Protein AF-A0A845ATX2-F1 (afdb_monomer_lite)

Structure (mmCIF, N/CA/C/O backbone):
data_AF-A0A845ATX2-F1
#
_entry.id   AF-A0A845ATX2-F1
#
loop_
_atom_site.group_PDB
_atom_site.id
_atom_site.type_symbol
_atom_site.label_atom_id
_atom_site.label_alt_id
_atom_site.label_comp_id
_atom_site.label_asym_id
_atom_site.label_entity_id
_atom_site.label_seq_id
_atom_site.pdbx_PDB_ins_code
_atom_site.Cartn_x
_atom_site.Cartn_y
_atom_site.Cartn_z
_atom_site.occupancy
_atom_site.B_iso_or_equiv
_atom_site.auth_seq_id
_atom_site.auth_comp_id
_atom_site.auth_asym_id
_atom_site.auth_atom_id
_atom_site.pdbx_PDB_model_num
ATOM 1 N N . MET A 1 1 ? -26.361 28.604 11.951 1.00 41.09 1 MET A N 1
ATOM 2 C CA . MET A 1 1 ? -25.761 27.410 12.579 1.00 41.09 1 MET A CA 1
ATOM 3 C C . MET A 1 1 ? -24.514 27.055 11.791 1.00 41.09 1 MET A C 1
ATOM 5 O O . MET A 1 1 ? -24.635 26.728 10.621 1.00 41.09 1 MET A O 1
ATOM 9 N N . LEU A 1 2 ? -23.331 27.244 12.378 1.00 39.31 2 LEU A N 1
ATOM 10 C CA . LEU A 1 2 ? -22.051 26.940 11.737 1.00 39.31 2 LEU A CA 1
ATOM 11 C C . LEU A 1 2 ? -21.747 25.459 12.006 1.00 39.31 2 LEU A C 1
ATOM 13 O O . LEU A 1 2 ? -21.328 25.101 13.103 1.00 39.31 2 LEU A O 1
ATOM 17 N N . THR A 1 3 ? -22.039 24.583 11.050 1.00 43.59 3 THR A N 1
ATOM 18 C CA . THR A 1 3 ? -21.630 23.175 11.108 1.00 43.59 3 THR A CA 1
ATOM 19 C C . THR A 1 3 ? -20.137 23.091 10.820 1.00 43.59 3 THR A C 1
ATOM 21 O O . THR A 1 3 ? -19.705 23.137 9.670 1.00 43.59 3 THR A O 1
ATOM 24 N N . THR A 1 4 ? -19.339 22.999 11.877 1.00 46.19 4 THR A N 1
ATOM 25 C CA . THR A 1 4 ? -17.931 22.608 11.818 1.00 46.19 4 THR A CA 1
ATOM 26 C C . THR A 1 4 ? -17.845 21.173 11.297 1.00 46.19 4 THR A C 1
ATOM 28 O O . THR A 1 4 ? -18.070 20.215 12.033 1.00 46.19 4 THR A O 1
ATOM 31 N N . PHE A 1 5 ? -17.525 21.015 10.012 1.00 40.91 5 PHE A N 1
ATOM 32 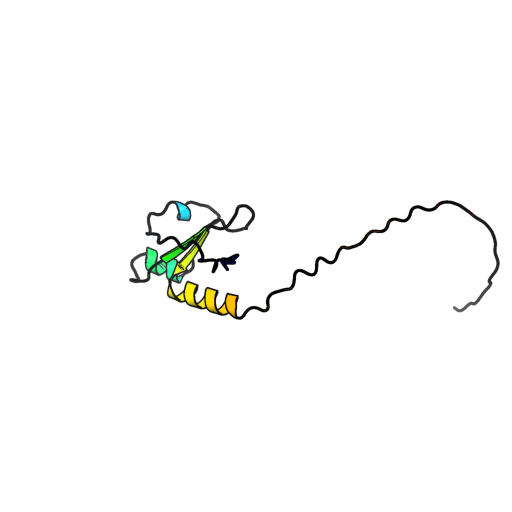C CA . PHE A 1 5 ? -17.103 19.733 9.454 1.00 40.91 5 PHE A CA 1
ATOM 33 C C . PHE A 1 5 ? -15.730 19.383 10.041 1.00 40.91 5 PHE A C 1
ATOM 35 O O . PHE A 1 5 ? -14.696 19.865 9.581 1.00 40.91 5 PHE A O 1
ATOM 42 N N . LEU A 1 6 ? -15.714 18.550 11.081 1.00 45.53 6 LEU A N 1
ATOM 43 C CA . LEU A 1 6 ? -14.529 17.776 11.438 1.00 45.53 6 LEU A CA 1
ATOM 44 C C . LEU A 1 6 ? -14.290 16.785 10.292 1.00 45.53 6 LEU A C 1
ATOM 46 O O . LEU A 1 6 ? -14.911 15.725 10.254 1.00 45.53 6 LEU A O 1
ATOM 50 N N . LEU A 1 7 ? -13.439 17.151 9.326 1.00 46.47 7 LEU A N 1
ATOM 51 C CA . LEU A 1 7 ? -12.913 16.205 8.343 1.00 46.47 7 LEU A CA 1
ATOM 52 C C . LEU A 1 7 ? -12.206 15.087 9.118 1.00 46.47 7 LEU A C 1
ATOM 54 O O . LEU A 1 7 ? -11.085 15.262 9.595 1.00 46.47 7 LEU A O 1
ATOM 58 N N . ALA A 1 8 ? -12.856 13.932 9.239 1.00 49.47 8 ALA A N 1
ATOM 59 C CA . ALA A 1 8 ? -12.142 12.684 9.421 1.00 49.47 8 ALA A CA 1
ATOM 60 C C . ALA A 1 8 ? -11.213 12.562 8.208 1.00 49.47 8 ALA A C 1
ATOM 62 O O . ALA A 1 8 ? -11.679 12.420 7.079 1.00 49.47 8 ALA A O 1
ATOM 63 N N . SER A 1 9 ? -9.910 12.738 8.413 1.00 54.88 9 SER A N 1
ATOM 64 C CA . SER A 1 9 ? -8.904 12.636 7.360 1.00 54.88 9 SER A CA 1
ATOM 65 C C . SER A 1 9 ? -8.843 11.188 6.876 1.00 54.88 9 SER A C 1
ATOM 67 O O . SER A 1 9 ? -8.056 10.390 7.385 1.00 54.88 9 SER A O 1
ATOM 69 N N . ALA A 1 10 ? -9.714 10.825 5.936 1.00 65.44 10 ALA A N 1
ATOM 70 C CA . ALA A 1 10 ? -9.619 9.565 5.225 1.00 65.44 10 ALA A CA 1
ATOM 71 C C . ALA A 1 10 ? -8.277 9.568 4.486 1.00 65.44 10 ALA A C 1
ATOM 73 O O . ALA A 1 10 ? -8.022 10.444 3.659 1.00 65.44 10 ALA A O 1
ATOM 74 N N . LEU A 1 11 ? -7.390 8.636 4.839 1.00 71.00 11 LEU A N 1
ATOM 75 C CA . LEU A 1 11 ? -6.140 8.451 4.111 1.00 71.00 11 LEU A CA 1
ATOM 76 C C . LEU A 1 11 ? -6.498 8.136 2.649 1.00 71.00 11 LEU A C 1
ATOM 78 O O . LEU A 1 11 ? -7.309 7.230 2.433 1.00 71.00 11 LEU A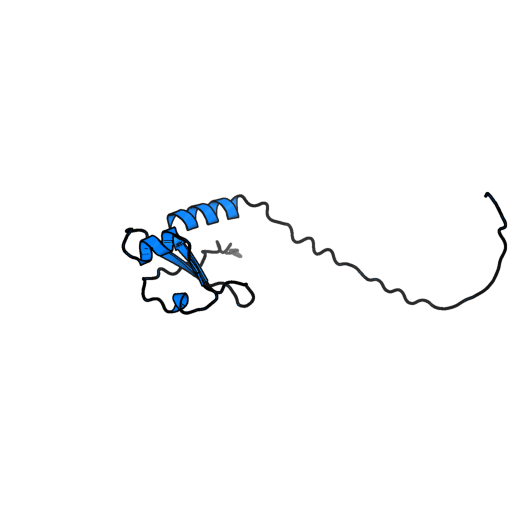 O 1
ATOM 82 N N . PRO A 1 12 ? -5.943 8.857 1.657 1.00 81.81 12 PRO A N 1
ATOM 83 C CA . PRO A 1 12 ? -6.194 8.579 0.248 1.00 81.81 12 PRO A CA 1
ATOM 84 C C . PRO A 1 12 ? -5.449 7.300 -0.153 1.00 81.81 12 PRO A C 1
ATOM 86 O O . PRO A 1 12 ? -4.361 7.344 -0.721 1.00 81.81 12 PRO A O 1
ATOM 89 N N . LEU A 1 13 ? -6.019 6.155 0.217 1.00 86.06 13 LEU A N 1
ATOM 90 C CA . LEU A 1 13 ? -5.515 4.838 -0.140 1.00 86.06 13 LEU A CA 1
ATOM 91 C C . LEU A 1 13 ? -6.004 4.476 -1.543 1.00 86.06 13 LEU A C 1
ATOM 93 O O . LEU A 1 13 ? -7.207 4.459 -1.799 1.00 86.06 13 LEU A O 1
ATOM 97 N N . VAL A 1 14 ? -5.068 4.169 -2.434 1.00 88.31 14 VAL A N 1
ATOM 98 C CA . VAL A 1 14 ? -5.329 3.754 -3.815 1.00 88.31 14 VAL A CA 1
ATOM 99 C C . VAL A 1 14 ? -5.035 2.268 -3.936 1.00 88.31 14 VAL A C 1
ATOM 101 O O . VAL A 1 14 ? -3.956 1.822 -3.554 1.00 88.31 14 VAL A O 1
ATOM 104 N N . GLN A 1 15 ? -5.987 1.492 -4.446 1.00 89.25 15 GLN A N 1
ATOM 105 C CA . GLN A 1 15 ? -5.740 0.092 -4.776 1.00 89.25 15 GLN A CA 1
ATOM 106 C C . GLN A 1 15 ? -4.851 0.006 -6.012 1.00 89.25 15 GLN A C 1
ATOM 108 O O . GLN A 1 15 ? -5.095 0.709 -6.991 1.00 89.25 15 GLN A O 1
ATOM 113 N N . VAL A 1 16 ? -3.834 -0.848 -5.944 1.00 90.00 16 VAL A N 1
ATOM 114 C CA . VAL A 1 16 ? -2.849 -1.019 -7.014 1.00 90.00 16 VAL A CA 1
ATOM 115 C C . VAL A 1 16 ? -2.733 -2.483 -7.412 1.00 90.00 16 VAL A C 1
ATOM 117 O O . VAL A 1 16 ? -2.972 -3.381 -6.601 1.00 90.00 16 VAL A O 1
ATOM 120 N N . ASP A 1 17 ? -2.353 -2.705 -8.662 1.00 89.00 17 ASP A N 1
ATOM 121 C CA . ASP A 1 17 ? -1.997 -4.009 -9.211 1.00 89.00 17 ASP A CA 1
ATOM 122 C C . ASP A 1 17 ? -0.486 -4.091 -9.459 1.00 89.00 17 ASP A C 1
ATOM 124 O O . ASP A 1 17 ? 0.217 -3.092 -9.342 1.00 89.00 17 ASP A O 1
ATOM 128 N N . ALA A 1 18 ? 0.019 -5.273 -9.819 1.00 86.94 18 ALA A N 1
ATOM 129 C CA . ALA A 1 18 ? 1.444 -5.525 -10.056 1.00 86.94 18 ALA A CA 1
ATOM 130 C C . ALA A 1 18 ? 2.073 -4.703 -11.199 1.00 86.94 18 ALA A C 1
ATOM 132 O O . ALA A 1 18 ? 3.296 -4.675 -11.319 1.00 86.94 18 ALA A O 1
ATOM 133 N N . THR A 1 19 ? 1.264 -4.054 -12.039 1.00 86.38 19 THR A N 1
ATOM 134 C CA . THR A 1 19 ? 1.711 -3.264 -13.196 1.00 86.38 19 THR A CA 1
ATOM 135 C C . THR A 1 19 ? 1.702 -1.758 -12.940 1.00 86.38 19 THR A C 1
ATOM 137 O O . THR A 1 19 ? 1.966 -0.975 -13.853 1.00 86.38 19 THR A O 1
ATOM 140 N N . ASP A 1 20 ? 1.419 -1.332 -11.708 1.00 87.56 20 ASP A N 1
ATOM 141 C CA . ASP A 1 20 ? 1.370 0.083 -11.365 1.00 87.56 20 ASP A CA 1
ATOM 142 C C . ASP A 1 20 ? 2.753 0.753 -11.491 1.00 87.56 20 ASP A C 1
ATOM 144 O O . ASP A 1 20 ? 3.747 0.343 -10.885 1.00 87.56 20 ASP A O 1
ATOM 148 N N . THR A 1 21 ? 2.796 1.855 -12.244 1.00 82.88 21 THR A N 1
ATOM 149 C CA . THR A 1 21 ? 4.000 2.672 -12.487 1.00 82.88 21 THR A CA 1
ATOM 150 C C . THR A 1 21 ? 4.659 3.217 -11.218 1.00 82.88 21 THR A C 1
ATOM 152 O O . THR A 1 21 ? 5.836 3.580 -11.237 1.00 82.88 21 THR A O 1
ATOM 155 N N . ARG A 1 22 ? 3.942 3.258 -10.086 1.00 80.38 22 ARG A N 1
ATOM 156 C CA . ARG A 1 22 ? 4.511 3.638 -8.786 1.00 80.38 22 ARG A CA 1
ATOM 157 C C . ARG A 1 22 ? 5.685 2.750 -8.391 1.00 80.38 22 ARG A C 1
ATOM 159 O O . ARG A 1 22 ? 6.565 3.218 -7.669 1.00 80.38 22 ARG A O 1
ATOM 166 N N . PHE A 1 23 ? 5.732 1.496 -8.835 1.00 82.69 23 PHE A N 1
ATOM 167 C CA . PHE A 1 23 ? 6.841 0.594 -8.512 1.00 82.69 23 PHE A CA 1
ATOM 168 C C . PHE A 1 23 ? 8.125 0.908 -9.284 1.00 82.69 23 PHE A C 1
ATOM 170 O O . PHE A 1 23 ? 9.213 0.618 -8.788 1.00 82.69 23 PHE A O 1
ATOM 177 N N . ASP A 1 24 ? 8.024 1.589 -10.426 1.00 82.38 24 ASP A N 1
ATOM 178 C CA . ASP A 1 24 ? 9.189 2.077 -11.173 1.00 82.38 24 ASP A CA 1
ATOM 179 C C . ASP A 1 24 ? 9.832 3.301 -10.497 1.00 82.38 24 ASP A C 1
ATOM 181 O O . ASP A 1 24 ? 10.977 3.684 -10.775 1.00 82.38 24 ASP A O 1
ATOM 185 N N . GLU A 1 25 ? 9.113 3.942 -9.574 1.00 78.19 25 GLU A N 1
ATOM 186 C CA . GLU A 1 25 ? 9.623 5.086 -8.845 1.00 78.19 25 GLU A CA 1
ATOM 187 C C . GLU A 1 25 ? 10.620 4.660 -7.758 1.00 78.19 25 GLU A C 1
ATOM 189 O O . GLU A 1 25 ? 10.284 3.968 -6.799 1.00 78.19 25 GLU A O 1
ATOM 194 N N . LYS A 1 26 ? 11.851 5.195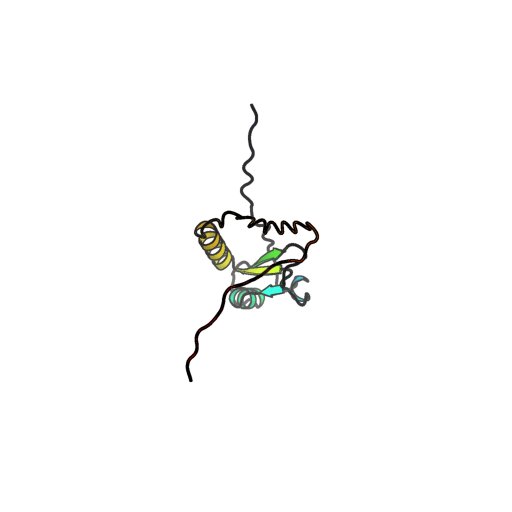 -7.824 1.00 72.00 26 LYS A N 1
ATOM 195 C CA . LYS A 1 26 ? 12.978 4.915 -6.896 1.00 72.00 26 LYS A CA 1
ATOM 196 C C . LYS A 1 26 ? 12.701 5.146 -5.398 1.00 72.00 26 LYS A C 1
ATOM 198 O O . LYS A 1 26 ? 13.608 5.011 -4.579 1.00 72.00 26 LYS A O 1
ATOM 203 N N . ARG A 1 27 ? 11.507 5.605 -5.028 1.00 82.75 27 ARG A N 1
ATOM 204 C CA . ARG A 1 27 ? 11.136 6.015 -3.670 1.00 82.75 27 ARG A CA 1
ATOM 205 C C . ARG A 1 27 ? 9.817 5.405 -3.207 1.00 82.75 27 ARG A C 1
ATOM 207 O O . ARG A 1 27 ? 9.258 5.893 -2.231 1.00 82.75 27 ARG A O 1
ATOM 214 N N . THR A 1 28 ? 9.327 4.353 -3.839 1.00 88.06 28 THR A N 1
ATOM 215 C CA . THR A 1 28 ? 8.149 3.636 -3.341 1.00 88.06 28 THR A CA 1
ATOM 216 C C . THR A 1 28 ? 8.570 2.616 -2.293 1.00 88.06 28 THR A C 1
ATOM 218 O O . THR A 1 28 ? 9.508 1.851 -2.494 1.00 88.06 28 THR A O 1
ATOM 221 N N . PHE A 1 29 ? 7.930 2.659 -1.127 1.00 90.31 29 PHE A N 1
ATOM 222 C CA . PHE A 1 29 ? 8.073 1.623 -0.113 1.00 90.31 29 PHE A CA 1
ATOM 223 C C . PHE A 1 29 ? 6.984 0.580 -0.335 1.00 90.31 29 PHE A C 1
ATOM 225 O O . PHE A 1 29 ? 5.805 0.926 -0.330 1.00 90.31 29 PHE A O 1
ATOM 232 N N . VAL A 1 30 ? 7.370 -0.684 -0.476 1.00 91.56 30 VAL A N 1
ATOM 233 C CA . VAL A 1 30 ? 6.448 -1.816 -0.575 1.00 91.56 30 VAL A CA 1
ATOM 234 C C . VAL A 1 30 ? 6.755 -2.761 0.582 1.00 91.56 30 VAL A C 1
ATOM 236 O O . VAL A 1 30 ? 7.910 -3.088 0.839 1.00 91.56 30 VAL A O 1
ATOM 239 N N . SER A 1 31 ? 5.735 -3.142 1.349 1.00 93.38 31 SER A N 1
ATOM 240 C CA . SER A 1 31 ? 5.905 -4.166 2.389 1.00 93.38 31 SER A CA 1
ATOM 241 C C . SER A 1 31 ? 6.131 -5.544 1.767 1.00 93.38 31 SER A C 1
ATOM 243 O O . SER A 1 31 ? 5.543 -5.851 0.735 1.00 93.38 31 SER A O 1
ATOM 245 N N . GLY A 1 32 ? 6.865 -6.431 2.446 1.00 92.25 32 GLY A N 1
ATOM 246 C CA . GLY A 1 32 ? 7.059 -7.803 1.955 1.00 92.25 32 GLY A CA 1
ATOM 247 C C . GLY A 1 32 ? 5.744 -8.564 1.732 1.00 92.25 32 GLY A C 1
ATOM 248 O O . GLY A 1 32 ? 5.631 -9.338 0.793 1.00 92.25 32 GLY A O 1
ATOM 249 N N . LYS A 1 33 ? 4.695 -8.292 2.526 1.00 91.94 33 LYS A N 1
ATOM 250 C CA . LYS A 1 33 ? 3.363 -8.878 2.290 1.00 91.94 33 LYS A CA 1
ATOM 251 C C . LYS A 1 33 ? 2.687 -8.333 1.040 1.00 91.94 33 LYS A C 1
ATOM 253 O O . LYS A 1 33 ? 1.965 -9.072 0.379 1.00 91.94 33 LYS A O 1
ATOM 258 N N . ALA A 1 34 ? 2.884 -7.050 0.747 1.00 91.19 34 ALA A N 1
ATOM 259 C CA . ALA A 1 34 ? 2.410 -6.466 -0.495 1.00 91.19 34 ALA A CA 1
ATOM 260 C C . ALA A 1 34 ? 3.187 -7.030 -1.689 1.00 91.19 34 ALA A C 1
ATOM 262 O O . ALA A 1 34 ? 2.557 -7.347 -2.684 1.00 91.19 34 ALA A O 1
ATOM 263 N N . GLU A 1 35 ? 4.499 -7.251 -1.579 1.00 91.38 35 GLU A N 1
ATOM 264 C CA . GLU A 1 35 ? 5.284 -7.920 -2.629 1.00 91.38 35 GLU A CA 1
ATOM 265 C C . GLU A 1 35 ? 4.750 -9.329 -2.923 1.00 91.38 35 GLU A C 1
ATOM 267 O O . GLU A 1 35 ? 4.489 -9.649 -4.079 1.00 91.38 35 GLU A O 1
ATOM 272 N N . THR A 1 36 ? 4.489 -10.140 -1.890 1.00 91.88 36 THR A N 1
ATOM 273 C CA . THR A 1 36 ? 3.885 -11.478 -2.043 1.00 91.88 36 THR A CA 1
ATOM 274 C C . THR A 1 36 ? 2.506 -11.418 -2.712 1.00 91.88 36 THR A C 1
ATOM 276 O O . THR A 1 36 ? 2.187 -12.240 -3.568 1.00 91.88 36 THR A O 1
ATOM 279 N N . ALA A 1 37 ? 1.681 -10.433 -2.352 1.00 90.81 37 ALA A N 1
ATOM 280 C CA . ALA A 1 37 ? 0.367 -10.249 -2.962 1.00 90.81 37 ALA A CA 1
ATOM 281 C C . ALA A 1 37 ? 0.456 -9.797 -4.431 1.00 90.81 37 ALA A C 1
ATOM 283 O O . ALA A 1 37 ? -0.255 -10.323 -5.282 1.00 90.81 37 ALA A O 1
ATOM 284 N N . LEU A 1 38 ? 1.374 -8.880 -4.753 1.00 90.31 38 LEU A N 1
ATOM 285 C CA . LEU A 1 38 ? 1.627 -8.426 -6.126 1.00 90.31 38 LEU A CA 1
ATOM 286 C C . LEU A 1 38 ? 2.235 -9.536 -6.995 1.00 90.31 38 LEU A C 1
ATOM 288 O O . LEU A 1 38 ? 1.968 -9.583 -8.192 1.00 90.31 38 LEU A O 1
ATOM 292 N N . ALA A 1 39 ? 2.994 -10.460 -6.403 1.00 91.06 39 ALA A N 1
ATOM 293 C CA . ALA A 1 39 ? 3.500 -11.654 -7.080 1.00 91.06 39 ALA A CA 1
ATOM 294 C C . ALA A 1 39 ? 2.407 -12.704 -7.376 1.00 91.06 39 ALA A C 1
ATOM 296 O O . ALA A 1 39 ? 2.687 -13.712 -8.023 1.00 91.06 39 ALA A O 1
ATOM 297 N N . GLY A 1 40 ? 1.166 -12.489 -6.918 1.00 87.94 40 GLY A N 1
ATOM 298 C CA . GLY A 1 40 ? 0.061 -13.436 -7.084 1.00 87.94 40 GLY A CA 1
ATOM 299 C C . GLY A 1 40 ? 0.128 -14.637 -6.138 1.00 87.94 40 GLY A C 1
ATOM 300 O O . GLY A 1 40 ? -0.614 -15.600 -6.312 1.00 87.94 40 GLY A O 1
ATOM 301 N N . GLU A 1 41 ? 0.995 -14.595 -5.125 1.00 87.38 41 GLU A N 1
ATOM 302 C CA . GLU A 1 41 ? 1.119 -15.648 -4.109 1.00 87.38 41 GLU A CA 1
ATOM 303 C C . GLU A 1 41 ? 0.110 -15.469 -2.957 1.00 87.38 41 GLU A C 1
ATOM 305 O O . GLU A 1 41 ? 0.010 -16.310 -2.062 1.00 87.38 41 GLU A O 1
ATOM 310 N N . SER A 1 42 ? -0.649 -14.367 -2.954 1.00 86.31 42 SER A N 1
ATOM 311 C CA . SER A 1 42 ? -1.686 -14.080 -1.964 1.00 86.31 42 SER A CA 1
ATOM 312 C C . SER A 1 42 ? -2.814 -13.234 -2.555 1.00 86.31 42 SER A C 1
ATOM 314 O O . SER A 1 42 ? -2.552 -12.246 -3.231 1.00 86.31 42 SER A O 1
ATOM 316 N N . ASP A 1 43 ? -4.063 -13.539 -2.189 1.00 85.94 43 ASP A N 1
ATOM 317 C CA . ASP A 1 43 ? -5.261 -12.760 -2.561 1.00 85.94 43 ASP A CA 1
ATOM 318 C C . ASP A 1 43 ? -5.419 -11.448 -1.761 1.00 85.94 43 ASP A C 1
ATOM 320 O O . ASP A 1 43 ? -6.517 -10.903 -1.614 1.00 85.94 43 ASP A O 1
ATOM 324 N N . ALA A 1 44 ? -4.344 -10.951 -1.147 1.00 89.25 44 ALA A N 1
ATOM 325 C CA . ALA A 1 44 ? -4.412 -9.774 -0.297 1.00 89.25 44 ALA A CA 1
ATOM 326 C C . ALA A 1 44 ? -4.478 -8.484 -1.127 1.00 89.25 44 ALA A C 1
ATOM 328 O O . ALA A 1 44 ? -3.627 -8.212 -1.966 1.00 89.25 44 ALA A O 1
ATOM 329 N N . GLU A 1 45 ? -5.452 -7.627 -0.823 1.00 89.69 45 GLU A N 1
ATOM 330 C CA . GLU A 1 45 ? -5.552 -6.301 -1.439 1.00 89.69 45 GLU A CA 1
ATOM 331 C C . GLU A 1 45 ? -4.374 -5.410 -1.016 1.00 89.69 45 GLU A C 1
ATOM 333 O O . GLU A 1 45 ? -4.179 -5.144 0.182 1.00 89.69 45 GLU A O 1
ATOM 338 N N . VAL A 1 46 ? -3.626 -4.916 -2.006 1.00 92.75 46 VAL A N 1
ATOM 339 C CA . VAL A 1 46 ? -2.543 -3.945 -1.827 1.00 92.75 46 VAL A CA 1
ATOM 340 C C . VAL A 1 46 ? -3.074 -2.535 -2.044 1.00 92.75 46 VAL A C 1
ATOM 342 O O . VAL A 1 46 ? -3.715 -2.229 -3.049 1.00 92.75 46 VAL A O 1
ATOM 345 N N . LEU A 1 47 ? -2.801 -1.673 -1.070 1.00 93.25 47 LEU A N 1
ATOM 346 C CA . LEU A 1 47 ? -3.226 -0.282 -1.051 1.00 93.25 47 LEU A CA 1
ATOM 347 C C . LEU A 1 47 ? -1.996 0.611 -0.880 1.00 93.25 47 LEU A C 1
ATOM 349 O O . LEU A 1 47 ? -1.198 0.401 0.040 1.00 93.25 47 LEU A O 1
ATOM 353 N N . CYS A 1 48 ? -1.868 1.631 -1.721 1.00 92.38 48 CYS A N 1
ATOM 354 C CA . CYS A 1 48 ? -0.802 2.620 -1.659 1.00 92.38 48 CYS A CA 1
ATOM 355 C C . CYS A 1 48 ? -1.310 3.969 -1.149 1.00 92.38 48 CYS A C 1
ATOM 357 O O . CYS A 1 48 ? -2.388 4.426 -1.521 1.00 92.38 48 CYS A O 1
ATOM 359 N N . LEU A 1 49 ? -0.503 4.618 -0.316 1.00 89.94 49 LEU A N 1
ATOM 360 C CA . LEU A 1 49 ? -0.659 6.007 0.091 1.00 89.94 49 LEU A CA 1
ATOM 361 C C . LEU A 1 49 ? 0.422 6.841 -0.589 1.00 89.94 49 LEU A C 1
ATOM 363 O O . LEU A 1 49 ? 1.608 6.639 -0.317 1.00 89.94 49 LEU A O 1
ATOM 367 N N . ASP A 1 50 ? 0.014 7.801 -1.411 1.00 87.50 50 ASP A N 1
ATOM 368 C CA . ASP A 1 50 ? 0.923 8.777 -2.008 1.00 87.50 50 ASP A CA 1
ATOM 369 C C . ASP A 1 50 ? 1.205 9.899 -0.991 1.00 87.50 50 ASP A C 1
ATOM 371 O O . ASP A 1 50 ? 0.294 10.542 -0.462 1.00 87.50 50 ASP A O 1
ATOM 375 N N . MET A 1 51 ? 2.480 10.105 -0.665 1.00 81.25 51 MET A N 1
ATOM 376 C CA . MET A 1 51 ? 2.923 11.108 0.301 1.00 81.25 51 MET A CA 1
ATOM 377 C C . MET A 1 51 ? 3.236 12.442 -0.378 1.00 81.25 51 MET A C 1
ATOM 379 O O . MET A 1 51 ? 3.652 12.510 -1.534 1.00 81.25 51 MET A O 1
ATOM 383 N N . LEU A 1 52 ? 3.052 13.528 0.379 1.00 74.06 52 LEU A N 1
ATOM 384 C CA . LEU A 1 52 ? 3.340 14.883 -0.081 1.00 74.06 52 LEU A CA 1
ATOM 385 C C . LEU A 1 52 ? 4.823 15.053 -0.466 1.00 74.06 52 LEU A C 1
ATOM 387 O O . LEU A 1 52 ? 5.705 14.428 0.133 1.00 74.06 52 LEU A O 1
ATOM 391 N N . PRO A 1 53 ? 5.128 15.950 -1.420 1.00 62.66 53 PRO A N 1
ATOM 392 C CA . PRO A 1 53 ? 6.501 16.243 -1.813 1.00 62.66 53 PRO A CA 1
ATOM 393 C C . PRO A 1 53 ? 7.343 16.681 -0.602 1.00 62.66 53 PRO A C 1
ATOM 395 O O . PRO A 1 53 ? 6.998 17.629 0.098 1.00 62.66 53 PRO A O 1
ATOM 398 N N . GLY A 1 54 ? 8.458 15.983 -0.362 1.00 62.59 54 GLY A N 1
ATOM 399 C CA . GLY A 1 54 ? 9.395 16.260 0.739 1.00 62.59 54 GLY A CA 1
ATOM 400 C C . GLY A 1 54 ? 9.729 15.051 1.620 1.00 62.59 54 GLY A C 1
ATOM 401 O O . GLY A 1 54 ? 10.730 15.074 2.336 1.00 62.59 54 GLY A O 1
ATOM 402 N N . THR A 1 55 ? 8.956 13.967 1.546 1.00 64.50 55 THR A N 1
ATOM 403 C CA . THR A 1 55 ? 9.249 12.710 2.251 1.00 64.50 55 THR A CA 1
ATOM 404 C C . THR A 1 55 ? 10.298 11.860 1.518 1.00 64.50 55 THR A C 1
ATOM 406 O O . THR A 1 55 ? 10.494 11.963 0.304 1.00 64.50 55 THR A O 1
ATOM 409 N N . ARG A 1 56 ? 11.020 11.002 2.262 1.00 67.88 56 ARG A N 1
ATOM 410 C CA . ARG A 1 56 ? 12.031 10.088 1.683 1.00 67.88 56 ARG A CA 1
ATOM 411 C C . ARG A 1 56 ? 11.416 9.091 0.701 1.00 67.88 56 ARG A C 1
ATOM 413 O O . ARG A 1 56 ? 12.056 8.774 -0.296 1.00 67.88 56 ARG A O 1
ATOM 420 N N . HIS A 1 57 ? 10.188 8.656 0.975 1.00 67.31 57 HIS A N 1
ATOM 421 C CA . HIS A 1 57 ? 9.388 7.832 0.079 1.00 67.31 57 HIS A CA 1
ATOM 422 C C . HIS A 1 57 ? 8.317 8.681 -0.606 1.00 67.31 57 HIS A C 1
ATOM 424 O O . HIS A 1 57 ? 7.840 9.647 -0.014 1.00 67.31 57 HIS A O 1
ATOM 430 N N . LYS A 1 58 ? 7.965 8.342 -1.843 1.00 83.31 58 LYS A N 1
ATOM 431 C CA . LYS A 1 58 ? 6.876 8.991 -2.579 1.00 83.31 58 LYS A CA 1
ATOM 432 C C . LYS A 1 58 ? 5.545 8.285 -2.357 1.00 83.31 58 LYS A C 1
ATOM 434 O O . LYS A 1 58 ? 4.544 8.963 -2.181 1.00 83.31 58 LYS A O 1
ATOM 439 N N . SER A 1 59 ? 5.572 6.961 -2.245 1.00 88.75 59 SER A N 1
ATOM 440 C CA . SER A 1 59 ? 4.382 6.154 -1.985 1.00 88.75 59 SER A CA 1
ATOM 441 C C . SER A 1 59 ? 4.700 5.049 -0.980 1.00 88.75 59 SER A C 1
ATOM 443 O O . SER A 1 59 ? 5.829 4.554 -0.931 1.00 88.75 59 SER A O 1
ATOM 445 N N . ILE A 1 60 ? 3.727 4.688 -0.148 1.00 90.81 60 ILE A N 1
ATOM 446 C CA . ILE A 1 60 ? 3.808 3.573 0.805 1.00 90.81 60 ILE A CA 1
ATOM 447 C C . ILE A 1 60 ? 2.717 2.576 0.442 1.00 90.81 60 ILE A C 1
ATOM 449 O O . ILE A 1 60 ? 1.544 2.912 0.542 1.00 90.81 60 ILE A O 1
ATOM 453 N N . CYS A 1 61 ? 3.094 1.359 0.071 1.00 92.50 61 CYS A N 1
ATOM 454 C CA . CYS A 1 61 ? 2.197 0.298 -0.367 1.00 92.50 61 CYS A CA 1
ATOM 455 C C . CYS A 1 61 ? 2.190 -0.851 0.646 1.00 92.50 61 CYS A C 1
ATOM 457 O O . CYS A 1 61 ? 3.197 -1.533 0.859 1.00 92.50 61 CYS A O 1
ATOM 459 N N . LEU A 1 62 ? 1.039 -1.055 1.283 1.00 94.38 62 LEU A N 1
ATOM 460 C CA . LEU A 1 62 ? 0.820 -2.083 2.300 1.00 94.38 62 LEU A CA 1
ATOM 461 C C . LEU A 1 62 ? -0.420 -2.900 1.956 1.00 94.38 62 LEU A C 1
ATOM 463 O O . LEU A 1 62 ? -1.334 -2.420 1.282 1.00 94.38 62 LEU A O 1
ATOM 467 N N . VAL A 1 63 ? -0.502 -4.112 2.495 1.00 94.88 63 VAL A N 1
ATOM 468 C CA . VAL A 1 63 ? -1.756 -4.871 2.438 1.00 94.88 63 VAL A CA 1
ATOM 469 C C . VAL A 1 63 ? -2.792 -4.277 3.394 1.00 94.88 63 VAL A C 1
ATOM 471 O O . VAL A 1 63 ? -2.460 -3.696 4.432 1.00 94.88 63 VAL A O 1
ATOM 474 N N . ARG A 1 64 ? -4.081 -4.481 3.108 1.00 90.00 64 ARG A N 1
ATOM 475 C CA . ARG A 1 64 ? -5.196 -3.965 3.929 1.00 90.00 64 ARG A CA 1
ATOM 476 C C . ARG A 1 64 ? -5.075 -4.265 5.431 1.00 90.00 64 ARG A C 1
ATOM 478 O O . ARG A 1 64 ? -5.419 -3.432 6.272 1.00 90.00 64 ARG A O 1
ATOM 485 N N . SER A 1 65 ? -4.565 -5.447 5.786 1.00 90.56 65 SER A N 1
ATOM 486 C CA . SER A 1 65 ? -4.370 -5.846 7.189 1.00 90.56 65 SER A CA 1
ATOM 487 C C . SER A 1 65 ? -3.298 -5.020 7.914 1.00 90.56 65 SER A C 1
ATOM 489 O O . SER A 1 65 ? -3.416 -4.774 9.115 1.00 90.56 65 SER A O 1
ATOM 491 N N . GLU A 1 66 ? -2.277 -4.560 7.196 1.00 93.19 66 GLU A N 1
ATOM 492 C CA . GLU A 1 66 ? -1.208 -3.717 7.729 1.00 93.19 66 GL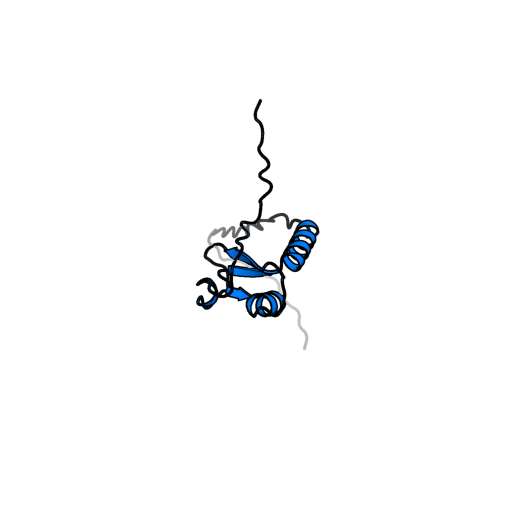U A CA 1
ATOM 493 C C . GLU A 1 66 ? -1.653 -2.265 7.838 1.00 93.19 66 GLU A C 1
ATOM 495 O O . GLU A 1 66 ? -1.386 -1.639 8.862 1.00 93.19 66 GLU A O 1
ATOM 500 N N . TRP A 1 67 ? -2.432 -1.765 6.874 1.00 91.56 67 TRP A N 1
ATOM 501 C CA . TRP A 1 67 ? -3.076 -0.456 6.997 1.00 91.56 67 TRP A CA 1
ATOM 502 C C . TRP A 1 67 ? -3.955 -0.360 8.237 1.00 91.56 67 TRP A C 1
ATOM 504 O O . TRP A 1 67 ? -3.867 0.617 8.976 1.00 91.56 67 TRP A O 1
ATOM 514 N N . LYS A 1 68 ? -4.741 -1.403 8.533 1.00 90.19 68 LYS A N 1
ATOM 515 C CA . LYS A 1 68 ? -5.550 -1.444 9.757 1.00 90.19 68 LYS A CA 1
ATOM 516 C C . LYS A 1 68 ? -4.684 -1.306 11.013 1.00 90.19 68 LYS A C 1
ATOM 518 O O . LYS A 1 68 ? -5.037 -0.549 11.911 1.00 90.19 68 LYS A O 1
ATOM 523 N N . LYS A 1 69 ? -3.536 -1.991 11.061 1.00 90.31 69 LYS A N 1
ATOM 524 C CA . LYS A 1 69 ? -2.584 -1.868 12.176 1.00 90.31 69 LYS A CA 1
ATOM 525 C C . LYS A 1 69 ? -1.977 -0.468 12.245 1.00 90.31 69 LYS A C 1
ATOM 527 O O . LYS A 1 69 ? -1.970 0.129 13.317 1.00 90.31 69 LYS A O 1
ATOM 532 N N . ALA A 1 70 ? -1.532 0.077 11.116 1.00 87.00 70 ALA A N 1
ATOM 533 C CA . ALA A 1 70 ? -0.954 1.414 11.041 1.00 87.00 70 ALA A CA 1
ATOM 534 C C . ALA A 1 70 ? -1.935 2.488 11.538 1.00 87.00 70 ALA A C 1
ATOM 536 O O . ALA A 1 70 ? -1.551 3.334 12.341 1.00 87.00 70 ALA A O 1
ATOM 537 N N . VAL A 1 71 ? -3.211 2.399 11.147 1.00 85.69 71 VAL A N 1
ATOM 538 C CA . VAL A 1 71 ? -4.273 3.295 11.632 1.00 85.69 71 VAL A CA 1
ATOM 539 C C . VAL A 1 71 ? -4.455 3.154 13.141 1.00 85.69 71 VAL A C 1
ATOM 541 O O . VAL A 1 71 ? -4.399 4.157 13.845 1.00 85.69 71 VAL A O 1
ATOM 544 N N . THR A 1 72 ? -4.567 1.928 13.668 1.00 87.19 72 THR A N 1
ATOM 545 C CA . THR A 1 72 ? -4.716 1.734 15.124 1.00 87.19 72 THR A CA 1
ATOM 546 C C . THR A 1 72 ? -3.524 2.269 15.922 1.00 87.19 72 THR A C 1
ATOM 548 O O . THR A 1 72 ? -3.702 2.826 17.001 1.00 87.19 72 THR A O 1
ATOM 551 N N . MET A 1 73 ? -2.302 2.148 15.390 1.00 84.94 73 MET A N 1
ATOM 552 C CA . MET A 1 73 ? -1.104 2.694 16.033 1.00 84.94 73 MET A CA 1
ATOM 553 C C . MET A 1 73 ? -1.062 4.222 15.953 1.00 84.94 73 MET A C 1
ATOM 555 O O . MET A 1 73 ? -0.655 4.865 16.916 1.00 84.94 73 MET A O 1
ATOM 559 N N . ALA A 1 74 ? -1.503 4.808 14.837 1.00 81.88 74 ALA A N 1
ATOM 560 C CA . ALA A 1 74 ? -1.590 6.256 14.675 1.00 81.88 74 ALA A CA 1
ATOM 561 C C . ALA A 1 74 ? -2.644 6.878 15.605 1.00 81.88 74 ALA A C 1
ATOM 563 O O . ALA A 1 74 ? -2.403 7.936 16.180 1.00 81.88 74 ALA A O 1
ATOM 564 N N . GLU A 1 75 ? -3.783 6.212 15.798 1.00 80.06 75 GLU A N 1
ATOM 565 C CA . GLU A 1 75 ? -4.824 6.642 16.739 1.00 80.06 75 GLU A CA 1
ATOM 566 C C . GLU A 1 75 ? -4.371 6.541 18.200 1.00 80.06 75 GLU A C 1
ATOM 568 O O . GLU A 1 75 ? -4.710 7.401 19.013 1.00 80.06 75 GLU A O 1
ATOM 573 N N . ALA A 1 76 ? -3.581 5.516 18.530 1.00 80.00 76 ALA A N 1
ATOM 574 C CA . ALA A 1 76 ? -3.017 5.327 19.864 1.00 80.00 76 ALA A CA 1
ATOM 575 C C . ALA A 1 76 ? -1.819 6.250 20.160 1.00 80.00 76 ALA A C 1
ATOM 577 O O . ALA A 1 76 ? -1.415 6.381 21.318 1.00 80.00 76 ALA A O 1
ATOM 578 N N . ALA A 1 77 ? -1.229 6.881 19.139 1.00 73.25 77 ALA A N 1
ATOM 579 C CA . ALA A 1 77 ? -0.075 7.745 19.322 1.00 73.25 77 ALA A CA 1
ATOM 580 C C . ALA A 1 77 ? -0.470 9.023 20.089 1.00 73.25 77 ALA A C 1
ATOM 582 O O . ALA A 1 77 ? -1.452 9.689 19.737 1.00 73.25 77 ALA A O 1
ATOM 583 N N . PRO A 1 78 ? 0.294 9.424 21.124 1.00 65.00 78 PRO A N 1
ATOM 584 C CA . PRO A 1 78 ? 0.042 10.680 21.806 1.00 65.00 78 PRO A CA 1
ATOM 585 C C . PRO A 1 78 ? 0.201 11.821 20.801 1.00 65.00 78 PRO A C 1
ATOM 587 O O . PRO A 1 78 ? 1.248 11.965 20.169 1.00 65.00 78 PRO A O 1
ATOM 590 N N . LYS A 1 79 ? -0.843 12.645 20.655 1.00 62.94 79 LYS A N 1
ATOM 591 C CA . LYS A 1 79 ? -0.782 13.871 19.855 1.00 62.94 79 LYS A CA 1
ATOM 592 C C . LYS A 1 79 ? 0.316 14.749 20.446 1.00 62.94 79 LYS A C 1
ATOM 594 O O . LYS A 1 79 ? 0.101 15.398 21.470 1.00 62.94 79 LYS A O 1
ATOM 599 N N . LEU A 1 80 ? 1.493 14.756 19.822 1.00 56.31 80 LEU A N 1
ATOM 600 C CA . LEU A 1 80 ? 2.540 15.722 20.118 1.00 56.31 80 LEU A CA 1
ATOM 601 C C . LEU A 1 80 ? 1.909 17.102 19.920 1.00 56.31 80 LEU A C 1
ATOM 603 O O . LEU A 1 80 ? 1.648 17.524 18.794 1.00 56.31 80 LEU A O 1
ATOM 607 N N . ARG A 1 81 ? 1.589 17.796 21.021 1.00 47.91 81 ARG A N 1
ATOM 608 C CA . ARG A 1 81 ? 1.301 19.228 20.954 1.00 47.91 81 ARG A CA 1
ATOM 609 C C . ARG A 1 81 ? 2.545 19.833 20.327 1.00 47.91 81 ARG A C 1
ATOM 611 O O . ARG A 1 81 ? 3.623 19.702 20.901 1.00 47.91 81 ARG A O 1
ATOM 618 N N . ASN A 1 82 ? 2.387 20.458 19.163 1.00 52.38 82 ASN A N 1
ATOM 619 C CA . ASN A 1 82 ? 3.387 21.339 18.581 1.00 52.38 82 ASN A CA 1
ATOM 620 C C . ASN A 1 82 ? 3.721 22.417 19.621 1.00 52.38 82 ASN A C 1
ATOM 622 O O . ASN A 1 82 ? 3.101 23.477 19.663 1.00 52.38 82 ASN A O 1
ATOM 626 N N . SER A 1 83 ? 4.678 22.132 20.502 1.00 46.78 83 SER A N 1
ATOM 627 C CA . SER A 1 83 ? 5.420 23.159 21.201 1.00 46.78 83 SER A CA 1
ATOM 628 C C . SER A 1 83 ? 6.343 23.724 20.140 1.00 46.78 83 SER A C 1
ATOM 630 O O . SER A 1 83 ? 7.435 23.219 19.896 1.00 46.78 83 SER A O 1
ATOM 632 N N . SER A 1 84 ? 5.860 24.747 19.441 1.00 51.91 84 SER A N 1
ATOM 633 C CA . SER A 1 84 ? 6.744 25.738 18.861 1.00 51.91 84 SER A CA 1
ATOM 634 C C . SER A 1 84 ? 7.560 26.306 20.022 1.00 51.91 84 SER A C 1
ATOM 636 O O . SER A 1 84 ? 7.159 27.283 20.658 1.00 51.91 84 SER A O 1
ATOM 638 N N . GLN A 1 85 ? 8.679 25.662 20.351 1.00 51.78 85 GLN A N 1
ATOM 639 C CA . GLN A 1 85 ? 9.765 26.321 21.049 1.00 51.78 85 GLN A CA 1
ATOM 640 C C . GLN A 1 85 ? 10.269 27.384 20.080 1.00 51.78 85 GLN A C 1
ATOM 642 O O . GLN A 1 85 ? 11.144 27.158 19.250 1.00 51.78 85 GLN A O 1
ATOM 647 N N . ILE A 1 86 ? 9.615 28.542 20.147 1.00 49.66 86 ILE A N 1
ATOM 648 C CA . ILE A 1 86 ? 10.134 29.804 19.659 1.00 49.66 86 ILE A CA 1
ATOM 649 C C . ILE A 1 86 ? 11.439 29.984 20.430 1.00 49.66 86 ILE A C 1
ATOM 651 O O . ILE A 1 86 ? 11.430 30.398 21.590 1.00 49.66 86 ILE A O 1
ATOM 655 N N . TYR A 1 87 ? 12.560 29.598 19.823 1.00 41.97 87 TYR A N 1
ATOM 656 C CA . TYR A 1 87 ? 13.868 29.981 20.325 1.00 41.97 87 TYR A CA 1
ATOM 657 C C . TYR A 1 87 ? 13.988 31.475 20.041 1.00 41.97 87 TYR A C 1
ATOM 659 O O . TYR A 1 87 ? 14.348 31.909 18.947 1.00 41.97 87 TYR A O 1
ATOM 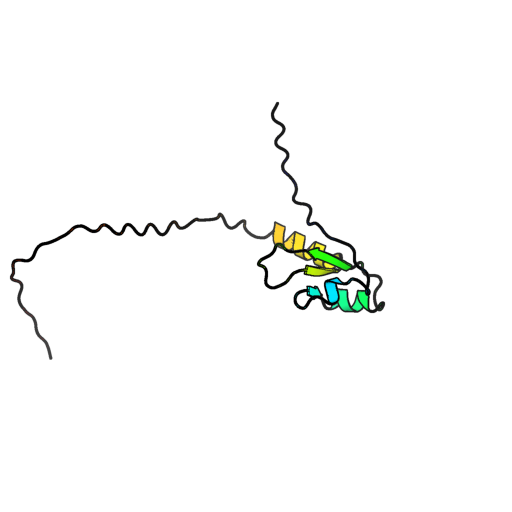667 N N . ASN A 1 88 ? 13.533 32.262 21.010 1.00 41.12 88 ASN A N 1
ATOM 668 C CA . ASN A 1 88 ? 13.557 33.709 20.976 1.00 41.12 88 ASN A CA 1
ATOM 669 C C . ASN A 1 88 ? 15.027 34.122 21.111 1.00 41.12 88 ASN A C 1
ATOM 671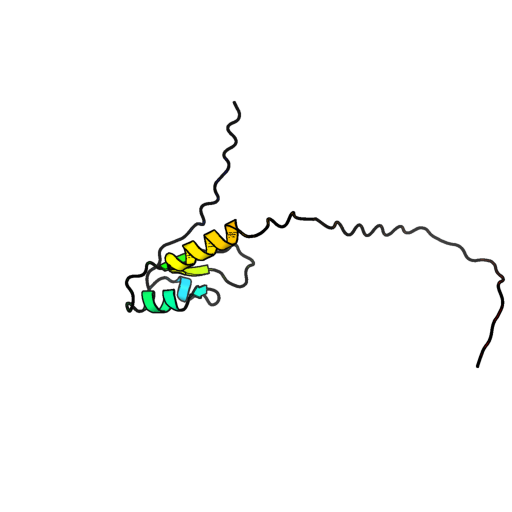 O O . ASN A 1 88 ? 15.535 34.337 22.209 1.00 41.12 88 ASN A O 1
ATOM 675 N N . HIS A 1 89 ? 15.747 34.160 19.990 1.00 41.00 89 HIS A N 1
ATOM 676 C CA . HIS A 1 89 ? 17.050 34.807 19.909 1.00 41.00 89 HIS A CA 1
ATOM 677 C C . HIS A 1 89 ? 16.823 36.320 19.998 1.00 41.00 89 HIS A C 1
ATOM 679 O O . HIS A 1 89 ? 16.889 37.050 19.011 1.00 41.00 89 HIS A O 1
ATOM 685 N N . SER A 1 90 ? 16.541 36.806 21.206 1.00 43.09 90 SER A N 1
ATOM 686 C CA . SER A 1 90 ? 16.669 38.220 21.534 1.00 43.09 90 SER A CA 1
ATOM 687 C C . SER A 1 90 ? 18.161 38.559 21.555 1.00 43.09 90 SER A C 1
ATOM 689 O O . SER A 1 90 ? 18.800 38.602 22.602 1.00 43.09 90 SER A O 1
ATOM 691 N N . HIS A 1 91 ? 18.739 38.768 20.371 1.00 46.19 91 HIS A N 1
ATOM 692 C CA . HIS A 1 91 ? 19.988 39.502 20.220 1.00 46.19 91 HIS A CA 1
ATOM 693 C C . HIS A 1 91 ? 19.714 40.966 20.582 1.00 46.19 91 HIS A C 1
ATOM 695 O O . HIS A 1 91 ? 19.443 41.799 19.721 1.00 46.19 91 HIS A O 1
ATOM 701 N N . SER A 1 92 ? 19.762 41.291 21.873 1.00 43.31 92 SER A N 1
ATOM 702 C CA . SER A 1 92 ? 19.884 42.676 22.312 1.00 43.31 92 SER A CA 1
ATOM 703 C C . SER A 1 92 ? 21.325 43.121 22.075 1.00 43.31 92 SER A C 1
ATOM 705 O O . SER A 1 92 ? 22.211 42.879 22.896 1.00 43.31 92 SER A O 1
ATOM 707 N N . SER A 1 93 ? 21.571 43.768 20.936 1.00 45.25 93 SER A N 1
ATOM 708 C CA . SER A 1 93 ? 22.711 44.667 20.812 1.00 45.25 93 SER A CA 1
ATOM 709 C C . SER A 1 93 ? 22.467 45.863 21.733 1.00 45.25 93 SER A C 1
ATOM 711 O O . SER A 1 93 ? 21.552 46.650 21.489 1.00 45.25 93 SER A O 1
ATOM 713 N N . PHE A 1 94 ? 23.280 46.028 22.771 1.00 42.56 94 PHE A N 1
ATOM 714 C CA . PHE A 1 94 ? 23.449 47.332 23.402 1.00 42.56 94 PHE A CA 1
ATOM 715 C C . PHE A 1 94 ? 24.919 47.534 23.752 1.00 42.56 94 PHE A C 1
ATOM 717 O O . PHE A 1 94 ? 25.603 46.617 24.201 1.00 42.56 94 PHE A O 1
ATOM 724 N N . GLY A 1 95 ? 25.413 48.713 23.395 1.00 38.53 95 GLY A N 1
ATOM 725 C CA . GLY A 1 95 ? 26.824 49.004 23.239 1.00 38.53 95 GLY A CA 1
ATOM 726 C C . GLY A 1 95 ? 27.600 49.222 24.534 1.00 38.53 95 GLY A C 1
ATOM 727 O O . GLY A 1 95 ? 27.045 49.402 25.609 1.00 38.53 95 GLY A O 1
ATOM 728 N N . SER A 1 96 ? 28.917 49.276 24.333 1.00 42.59 96 SER A N 1
ATOM 729 C CA . SER A 1 96 ? 29.860 50.214 24.950 1.00 42.59 96 SER A CA 1
ATOM 730 C C . SER A 1 96 ? 29.808 50.413 26.470 1.00 42.59 96 SER A C 1
ATOM 732 O O . SER A 1 96 ? 28.992 51.178 26.964 1.00 42.59 96 SER A O 1
ATOM 734 N N . ALA A 1 97 ? 30.829 49.919 27.177 1.00 43.47 97 ALA A N 1
ATOM 735 C CA . ALA A 1 97 ? 31.845 50.772 27.817 1.00 43.47 97 ALA A CA 1
ATOM 736 C C . ALA A 1 97 ? 32.811 49.948 28.687 1.00 43.47 97 ALA A C 1
ATOM 738 O O . ALA A 1 97 ? 32.416 49.099 29.478 1.00 43.47 97 ALA A O 1
ATOM 739 N N . LYS A 1 98 ? 34.108 50.252 28.555 1.00 47.31 98 LYS A N 1
ATOM 740 C CA . LYS A 1 98 ? 35.156 49.911 29.528 1.00 47.31 98 LYS A CA 1
ATOM 741 C C . LYS A 1 98 ? 34.782 50.436 30.929 1.00 47.31 98 LYS A C 1
ATOM 743 O O . LYS A 1 98 ? 34.077 51.439 31.016 1.00 47.31 98 LYS A O 1
ATOM 748 N N . LYS A 1 99 ? 35.490 49.920 31.949 1.00 45.62 99 LYS A N 1
ATOM 749 C CA . LYS A 1 99 ? 36.341 50.675 32.913 1.00 45.62 99 LYS A CA 1
ATOM 750 C C . LYS A 1 99 ? 36.051 50.319 34.391 1.00 45.62 99 LYS A C 1
ATOM 752 O O . LYS A 1 99 ? 34.933 50.487 34.853 1.00 45.62 99 LYS A O 1
ATOM 757 N N . TYR A 1 100 ? 37.131 49.942 35.098 1.00 48.25 100 TYR A N 1
ATOM 758 C CA . TYR A 1 100 ? 37.281 49.656 36.546 1.00 48.25 100 TYR A CA 1
ATOM 759 C C . TYR A 1 100 ? 36.673 48.316 37.019 1.00 48.25 100 TYR A C 1
ATOM 761 O O . TYR A 1 100 ? 35.558 47.992 36.657 1.00 48.25 100 TYR A O 1
ATOM 769 N N . GLY A 1 101 ? 37.309 47.454 37.815 1.00 39.16 101 GLY A N 1
ATOM 770 C CA . GLY A 1 101 ? 38.557 47.504 38.572 1.00 39.16 101 GLY A CA 1
ATOM 771 C C . GLY A 1 101 ? 38.393 46.667 39.855 1.00 39.16 101 GLY A C 1
ATOM 772 O O . GLY A 1 101 ? 37.340 46.731 40.474 1.00 39.16 101 GLY A O 1
ATOM 773 N N . ILE A 1 102 ? 39.469 45.981 40.266 1.00 42.69 102 ILE A N 1
ATOM 774 C CA . ILE A 1 102 ? 39.735 45.430 41.616 1.00 42.69 102 ILE A CA 1
ATOM 775 C C . ILE A 1 102 ? 39.039 44.103 41.976 1.00 42.69 102 ILE A C 1
ATOM 777 O O . ILE A 1 102 ? 37.820 43.991 41.967 1.00 42.69 102 ILE A O 1
ATOM 781 N N . GLY A 1 103 ? 39.842 43.119 42.405 1.00 44.81 103 GLY A N 1
ATOM 782 C CA . GLY A 1 103 ? 39.336 41.944 43.122 1.00 44.81 103 GLY A CA 1
ATOM 783 C C . GLY A 1 103 ? 40.278 40.744 43.140 1.00 44.81 103 GLY A C 1
ATOM 784 O O . GLY A 1 103 ? 40.031 39.756 42.468 1.00 44.81 103 GLY A O 1
ATOM 785 N N . SER A 1 104 ? 41.375 40.861 43.876 1.00 45.16 104 SER A N 1
ATOM 786 C CA . SER A 1 104 ? 42.504 39.936 43.987 1.00 45.16 104 SER A CA 1
ATOM 787 C C . SER A 1 104 ? 42.194 38.515 44.515 1.00 45.16 104 SER A C 1
ATOM 789 O O . SER A 1 104 ? 41.451 38.361 45.474 1.00 45.16 104 SER A O 1
ATOM 791 N N . ASN A 1 105 ? 42.968 37.550 43.993 1.00 42.50 105 ASN A N 1
ATOM 792 C CA . ASN A 1 105 ? 43.734 36.507 44.709 1.00 42.50 105 ASN A CA 1
ATOM 793 C C . ASN A 1 105 ? 43.042 35.263 45.323 1.00 42.50 105 ASN A C 1
ATOM 795 O O . ASN A 1 105 ? 42.278 35.371 46.273 1.00 42.50 105 ASN A O 1
ATOM 799 N N . ALA A 1 106 ? 43.472 34.076 44.865 1.00 43.47 106 ALA A N 1
ATOM 800 C CA . ALA A 1 106 ? 44.093 32.978 45.644 1.00 43.47 106 ALA A CA 1
ATOM 801 C C . ALA A 1 106 ? 44.253 31.757 44.703 1.00 43.47 106 ALA A C 1
ATOM 803 O O . ALA A 1 106 ? 43.271 31.235 44.195 1.00 43.47 106 ALA A O 1
ATOM 804 N N . SER A 1 107 ? 45.459 31.409 44.244 1.00 41.41 107 SER A N 1
ATOM 805 C CA . SER A 1 107 ? 46.433 30.538 44.926 1.00 41.41 107 SER A CA 1
ATOM 806 C C . SER A 1 107 ? 45.901 29.129 45.215 1.00 41.41 107 SER A C 1
ATOM 808 O O . SER A 1 107 ? 45.120 28.958 46.149 1.00 41.41 107 SER A O 1
ATOM 810 N N . ARG A 1 108 ? 46.387 28.121 44.470 1.00 42.31 108 ARG A N 1
ATOM 811 C CA . ARG A 1 108 ? 47.201 27.018 45.023 1.00 42.31 108 ARG A CA 1
ATOM 812 C C . ARG A 1 108 ? 47.595 25.972 43.963 1.00 42.31 108 ARG A C 1
ATOM 814 O O . ARG A 1 108 ? 46.718 25.395 43.336 1.00 42.31 108 ARG A O 1
ATOM 821 N N . TYR A 1 109 ? 48.914 25.745 43.936 1.00 41.25 109 TYR A N 1
ATOM 822 C CA . TYR A 1 109 ? 49.730 24.625 43.434 1.00 41.25 109 TYR A CA 1
ATOM 823 C C . TYR A 1 109 ? 49.695 24.272 41.947 1.00 41.25 109 TYR A C 1
ATOM 825 O O . TYR A 1 109 ? 48.670 23.762 41.457 1.00 41.25 109 TYR A O 1
#

Sequence (109 aa):
MLTTFLLASALPLVQVDATDTRFDEKRTFVSGKAETALAGESDAEVLCLDMLPGTRHKSICLVRSEWKKAVTMAEAAPKLRNSSQIYNHSHSSFGSAKKYGIGSNASRY

Foldseek 3Di:
DDPPPPPPPDQPKDWDELPDCLVVDPAEAEDPVNVCVNVVVDVFTKIKGADDPPDSHRIYIDTPVVVVVVVVVVVVDPPPDPPPPPPPPPPPDDDDDDDDDDDDDDDDD

Secondary structure (DSSP, 8-state):
------------EEE--TT-GGGGSTTEEE-HHHHHHHTTS--PPEEEEEPPTTSS-SEEEEEHHHHHHHHHHHHHS--------------------------------

pLDDT: mean 70.42, std 20.36, range [38.53, 94.88]

Organism: NCBI:txid795812

Radius of gyration: 28.23 Å; chains: 1; bounding box: 76×66×59 Å